Protein AF-A0A3A2Z4Q3-F1 (afdb_monomer)

pLDDT: mean 74.18, std 23.44, range [25.53, 97.94]

Organism: NCBI:txid2070753

Solvent-accessible surface area (backbone atoms only — not comparable to full-atom values): 10324 Å² total; per-residue (Å²): 138,89,88,84,88,87,82,84,70,89,57,60,67,60,52,50,50,50,50,50,51,52,52,51,52,49,55,58,72,44,50,88,74,51,60,70,68,60,56,50,48,53,49,53,50,53,52,48,52,50,50,53,52,49,52,53,50,51,51,56,50,50,33,48,54,48,25,58,53,26,40,74,77,50,72,72,16,49,35,54,26,72,30,60,84,46,104,54,56,78,76,52,11,57,47,56,64,61,44,70,53,80,73,89,71,87,85,80,92,81,88,85,84,90,86,90,87,83,91,86,83,89,89,86,82,89,80,87,83,81,86,85,90,78,88,78,90,82,81,84,84,80,78,83,88,71,90,83,82,87,83,78,86,133

Sequence (154 aa):
MHYVWLYEGPQWKAKAMAAAVVAGIFAVVLFPLWPMVMRQGVWYLSVGLMILLGLFFAMAIFRLILFCVTVFVVPPGLWLFPNLFEDVGVIDSFKPLWGWQETKKKKSKKASGPVPGGKEATPATATTTATPASNPSGGPVKRNLTPQVEEVPE

Secondary structure (DSSP, 8-state):
-----------HHHHHHHHHHHHHHHHHHTGGGS-HHHHHHHHHHHHHHHHHHHHHHHHHHHHHHHHHHHHHHSTT-EEESGGGGSSS-TTGGG-SSEEE----------------------------------------------PPP-PPP-

Radius of gyration: 30.34 Å; Cα contacts (8 Å, |Δi|>4): 64; chains: 1; bounding box: 82×56×66 Å

Structure (mmCIF, N/CA/C/O backbone):
data_AF-A0A3A2Z4Q3-F1
#
_entry.id   AF-A0A3A2Z4Q3-F1
#
loop_
_atom_site.group_PDB
_atom_site.id
_atom_site.type_symbol
_atom_site.label_atom_id
_atom_site.label_alt_id
_atom_site.label_comp_id
_atom_site.label_asym_id
_atom_site.label_entity_id
_atom_site.label_seq_id
_atom_site.pdbx_PDB_ins_code
_atom_site.Cartn_x
_atom_site.Cartn_y
_atom_site.Cartn_z
_atom_site.occupancy
_atom_site.B_iso_or_equiv
_atom_site.auth_seq_id
_atom_site.auth_comp_id
_atom_site.auth_asym_id
_atom_site.auth_atom_id
_atom_site.pdbx_PDB_model_num
ATOM 1 N N . MET A 1 1 ? 48.961 27.325 -14.045 1.00 62.19 1 MET A N 1
ATOM 2 C CA . MET A 1 1 ? 47.709 26.815 -14.652 1.00 62.19 1 MET A CA 1
ATOM 3 C C . MET A 1 1 ? 47.488 25.407 -14.124 1.00 62.19 1 MET A C 1
ATOM 5 O O . MET A 1 1 ? 48.243 24.523 -14.506 1.00 62.19 1 MET A O 1
ATOM 9 N N . HIS A 1 2 ? 46.545 25.208 -13.201 1.00 70.69 2 HIS A N 1
ATOM 10 C CA . HIS A 1 2 ? 46.278 23.892 -12.609 1.00 70.69 2 HIS A CA 1
ATOM 11 C C . HIS A 1 2 ? 45.027 23.284 -13.236 1.00 70.69 2 HIS A C 1
ATOM 13 O O . HIS A 1 2 ? 44.002 23.954 -13.346 1.00 70.69 2 HIS A O 1
ATOM 19 N N . TYR A 1 3 ? 45.121 22.018 -13.630 1.00 82.81 3 TYR A N 1
ATOM 20 C CA . TYR A 1 3 ? 43.994 21.225 -14.104 1.00 82.81 3 TYR A CA 1
ATOM 21 C C . TYR A 1 3 ? 43.704 20.136 -13.075 1.00 82.81 3 TYR A C 1
ATOM 23 O O . TYR A 1 3 ? 44.624 19.481 -12.589 1.00 82.81 3 TYR A O 1
ATOM 31 N N . VAL A 1 4 ? 42.427 19.942 -12.755 1.00 82.88 4 VAL A N 1
ATOM 32 C CA . VAL A 1 4 ? 41.941 18.847 -11.908 1.00 82.88 4 VAL A CA 1
ATOM 33 C C . VAL A 1 4 ? 40.977 18.007 -12.733 1.00 82.88 4 VAL A C 1
ATOM 35 O O . VAL A 1 4 ? 40.085 18.541 -13.391 1.00 82.88 4 VAL A O 1
ATOM 38 N N . TRP A 1 5 ? 41.161 16.689 -12.690 1.00 85.00 5 TRP A N 1
ATOM 39 C CA . TRP A 1 5 ? 40.273 15.725 -13.328 1.00 85.00 5 TRP A CA 1
ATOM 40 C C . TRP A 1 5 ? 39.337 15.118 -12.280 1.00 85.00 5 TRP A C 1
ATOM 42 O O . TRP A 1 5 ? 39.796 14.461 -11.347 1.00 85.00 5 TRP A O 1
ATOM 52 N N . LEU A 1 6 ? 38.026 15.306 -12.446 1.00 82.81 6 LEU A N 1
ATOM 53 C CA . LEU A 1 6 ? 36.999 14.691 -11.600 1.00 82.81 6 LEU A CA 1
ATOM 54 C C . LEU A 1 6 ? 36.429 13.460 -12.309 1.00 82.81 6 LEU A C 1
ATOM 56 O O . LEU A 1 6 ? 35.814 13.569 -13.370 1.00 82.81 6 LEU A O 1
ATOM 60 N N . TYR A 1 7 ? 36.664 12.278 -11.741 1.00 86.94 7 TYR A N 1
ATOM 61 C CA . TYR A 1 7 ? 36.140 11.016 -12.257 1.00 86.94 7 TYR A CA 1
ATOM 62 C C . TYR A 1 7 ? 34.971 10.531 -11.392 1.00 86.94 7 TYR A C 1
ATOM 64 O O . TYR A 1 7 ? 35.156 10.140 -10.245 1.00 86.94 7 TYR A O 1
ATOM 72 N N . GLU A 1 8 ? 33.772 10.521 -11.969 1.00 79.50 8 GLU A N 1
ATOM 73 C CA . GLU A 1 8 ? 32.502 10.225 -11.280 1.00 79.50 8 GLU A CA 1
ATOM 74 C C . GLU A 1 8 ? 32.145 8.724 -11.216 1.00 79.50 8 GLU A C 1
ATOM 76 O O . GLU A 1 8 ? 31.062 8.336 -10.773 1.00 79.50 8 GLU A O 1
ATOM 81 N N . GLY A 1 9 ? 33.052 7.845 -11.650 1.00 88.62 9 GLY A N 1
ATOM 82 C CA . GLY A 1 9 ? 32.847 6.399 -11.622 1.00 88.62 9 GLY A CA 1
ATOM 83 C C . GLY A 1 9 ? 31.666 5.891 -12.475 1.00 88.62 9 GLY A C 1
ATOM 84 O O . GLY A 1 9 ? 31.054 6.621 -13.259 1.00 88.62 9 GLY A O 1
ATOM 85 N N . PRO A 1 10 ? 31.338 4.590 -12.380 1.00 82.19 10 PRO A N 1
ATOM 86 C CA . PRO A 1 10 ? 30.306 3.983 -13.220 1.00 82.19 10 PRO A CA 1
ATOM 87 C C . PRO A 1 10 ? 28.873 4.306 -12.742 1.00 82.19 10 PRO A C 1
ATOM 89 O O . PRO A 1 10 ? 28.312 3.614 -11.895 1.00 82.19 10 PRO A O 1
ATOM 92 N N . GLN A 1 11 ? 28.210 5.298 -13.347 1.00 87.81 11 GLN A N 1
ATOM 93 C CA . GLN A 1 11 ? 26.818 5.703 -13.028 1.00 87.81 11 GLN A CA 1
ATOM 94 C C . GLN A 1 11 ? 25.719 4.873 -13.726 1.00 87.81 11 GLN A C 1
ATOM 96 O O . GLN A 1 11 ? 24.576 5.314 -13.877 1.00 87.81 11 GLN A O 1
ATOM 101 N N . TRP A 1 12 ? 26.028 3.658 -14.174 1.00 94.31 12 TRP A N 1
ATOM 102 C CA . TRP A 1 12 ? 25.097 2.827 -14.948 1.00 94.31 12 TRP A CA 1
ATOM 103 C C . TRP A 1 12 ? 23.806 2.494 -14.184 1.00 94.31 12 TRP A C 1
ATOM 105 O O . TRP A 1 12 ? 22.726 2.556 -14.764 1.00 94.31 12 TRP A O 1
ATOM 115 N N . LYS A 1 13 ? 23.896 2.234 -12.869 1.00 91.94 13 LYS A N 1
ATOM 116 C CA . LYS A 1 13 ? 22.727 1.996 -12.004 1.00 91.94 13 LYS A CA 1
ATOM 117 C C . LYS A 1 13 ? 21.788 3.199 -11.966 1.00 91.94 13 LYS A C 1
ATOM 119 O O . LYS A 1 13 ? 20.581 3.034 -12.089 1.00 91.94 13 LYS A O 1
ATOM 124 N N . ALA A 1 14 ? 22.341 4.405 -11.835 1.00 92.88 14 ALA A N 1
ATOM 125 C CA . ALA A 1 14 ? 21.554 5.634 -11.807 1.00 92.88 14 ALA A CA 1
ATOM 126 C C . ALA A 1 14 ? 20.838 5.861 -13.147 1.00 92.88 14 ALA A C 1
ATOM 128 O O . ALA A 1 14 ? 19.644 6.151 -13.169 1.00 92.88 14 ALA A O 1
ATOM 129 N N . LYS A 1 15 ? 21.537 5.635 -14.267 1.00 94.94 15 LYS A N 1
ATOM 130 C CA . LYS A 1 15 ? 20.948 5.709 -15.613 1.00 94.94 15 LYS A CA 1
ATOM 131 C C . LYS A 1 15 ? 19.860 4.651 -15.829 1.00 94.94 15 LYS A C 1
AT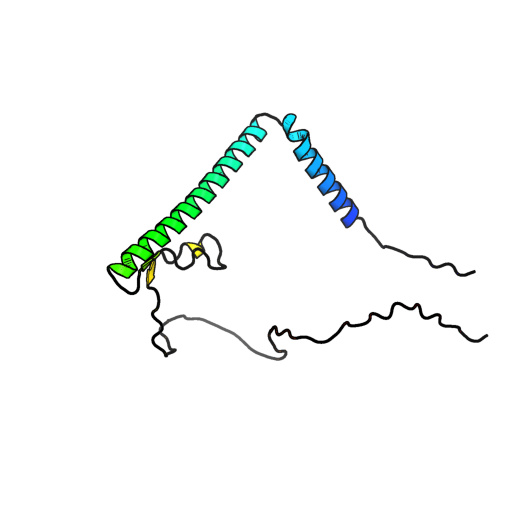OM 133 O O . LYS A 1 15 ? 18.816 4.970 -16.389 1.00 94.94 15 LYS A O 1
ATOM 138 N N . ALA A 1 16 ? 20.067 3.426 -15.346 1.00 97.25 16 ALA A N 1
ATOM 139 C CA . ALA A 1 16 ? 19.079 2.352 -15.429 1.00 97.25 16 ALA A CA 1
ATOM 140 C C . ALA A 1 16 ? 17.817 2.666 -14.611 1.00 97.25 16 ALA A C 1
ATOM 142 O O . ALA A 1 16 ? 16.709 2.509 -15.116 1.00 97.25 16 ALA A O 1
ATOM 143 N N . MET A 1 17 ? 17.970 3.175 -13.384 1.00 96.75 17 MET A N 1
ATOM 144 C CA . MET A 1 17 ? 16.839 3.612 -12.560 1.00 96.75 17 MET A CA 1
ATOM 145 C C . MET A 1 17 ? 16.090 4.780 -13.206 1.00 96.75 17 MET A C 1
ATOM 147 O O . MET A 1 17 ? 14.864 4.756 -13.259 1.00 96.75 17 MET A O 1
ATOM 151 N N . ALA A 1 18 ? 16.805 5.768 -13.756 1.00 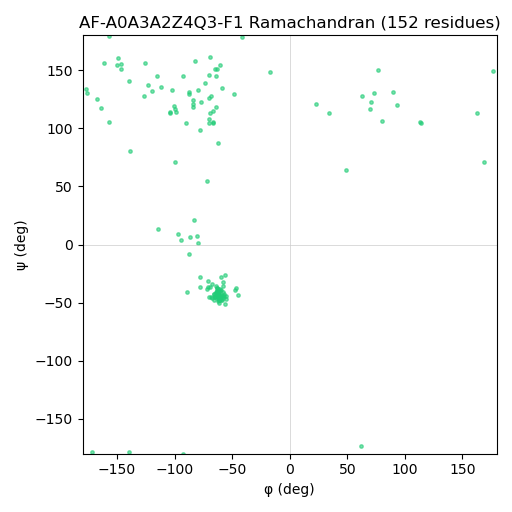96.81 18 ALA A N 1
ATOM 152 C CA . ALA A 1 18 ? 16.186 6.876 -14.479 1.00 96.81 18 ALA A CA 1
ATOM 153 C C . ALA A 1 18 ? 15.377 6.379 -15.689 1.00 96.81 18 ALA A C 1
ATOM 155 O O . ALA A 1 18 ? 14.223 6.767 -15.858 1.00 96.81 18 ALA A O 1
ATOM 156 N N . ALA A 1 19 ? 15.936 5.461 -16.483 1.00 97.81 19 ALA A N 1
ATOM 157 C CA . ALA A 1 19 ? 15.232 4.853 -17.608 1.00 97.81 19 ALA A CA 1
ATOM 158 C C . ALA A 1 19 ? 13.995 4.053 -17.162 1.00 97.81 19 ALA A C 1
ATOM 160 O O . ALA A 1 19 ? 12.940 4.169 -17.781 1.00 97.81 19 ALA A O 1
ATOM 161 N N . ALA A 1 20 ? 14.093 3.291 -16.068 1.00 97.94 20 ALA A N 1
ATOM 162 C CA . ALA A 1 20 ? 12.971 2.536 -15.513 1.00 97.94 20 ALA A CA 1
ATOM 163 C C . ALA A 1 20 ? 11.837 3.453 -15.027 1.00 97.94 20 ALA A C 1
ATOM 165 O O . ALA A 1 20 ? 10.670 3.181 -15.302 1.00 97.94 20 ALA A O 1
ATOM 166 N N . VAL A 1 21 ? 12.167 4.564 -14.359 1.00 97.81 21 VAL A N 1
ATOM 167 C CA . VAL A 1 21 ? 11.181 5.571 -13.933 1.00 97.81 21 VAL A CA 1
ATOM 168 C C . VAL A 1 21 ? 10.491 6.192 -15.145 1.00 97.81 21 VAL A C 1
ATOM 170 O O . VAL A 1 21 ? 9.265 6.263 -15.174 1.00 97.81 21 VAL A O 1
ATOM 173 N N . VAL A 1 22 ? 11.255 6.583 -16.169 1.00 97.94 22 VAL A N 1
ATOM 174 C CA . VAL A 1 22 ? 10.700 7.128 -17.417 1.00 97.94 22 VAL A CA 1
ATOM 175 C C . VAL A 1 22 ? 9.758 6.114 -18.071 1.00 97.94 22 VAL A C 1
ATOM 177 O O . VAL A 1 22 ? 8.623 6.462 -18.389 1.00 97.94 22 VAL A O 1
ATOM 180 N N . ALA A 1 23 ? 10.171 4.851 -18.198 1.00 97.75 23 ALA A N 1
ATOM 181 C CA . ALA A 1 23 ? 9.328 3.786 -18.739 1.00 97.75 23 ALA A CA 1
ATOM 182 C C . ALA A 1 23 ? 8.048 3.566 -17.911 1.00 97.75 23 ALA A C 1
ATOM 184 O O . ALA A 1 23 ? 6.974 3.394 -18.485 1.00 97.75 23 ALA A O 1
ATOM 185 N N . GLY A 1 24 ? 8.135 3.629 -16.579 1.00 97.06 24 GLY A N 1
ATOM 186 C CA . GLY A 1 24 ? 6.980 3.543 -15.683 1.00 97.06 24 GLY A CA 1
ATOM 187 C C . GLY A 1 24 ? 5.987 4.689 -15.887 1.00 97.06 24 GLY A C 1
ATOM 188 O O . GLY A 1 24 ? 4.787 4.447 -16.009 1.00 97.06 24 GLY A O 1
ATOM 189 N N . ILE A 1 25 ? 6.476 5.927 -16.007 1.00 97.44 25 ILE A N 1
ATOM 190 C CA . ILE A 1 25 ? 5.632 7.093 -16.310 1.00 97.44 25 ILE A CA 1
ATOM 191 C C . ILE A 1 25 ? 4.962 6.922 -17.676 1.00 97.44 25 ILE A C 1
ATOM 193 O O . ILE A 1 25 ? 3.751 7.108 -17.782 1.00 97.44 25 ILE A O 1
ATOM 197 N N . PHE A 1 26 ? 5.709 6.513 -18.708 1.00 97.00 26 PHE A N 1
ATOM 198 C CA . PHE A 1 26 ? 5.138 6.224 -20.025 1.00 97.00 26 PHE A CA 1
ATOM 199 C C . PHE A 1 26 ? 4.053 5.149 -19.951 1.00 97.00 26 PHE A C 1
ATOM 201 O O . PHE A 1 26 ? 2.984 5.339 -20.521 1.00 97.00 26 PHE A O 1
ATOM 208 N N . ALA A 1 27 ? 4.272 4.059 -19.213 1.00 94.75 27 ALA A N 1
ATOM 209 C CA . ALA A 1 27 ? 3.270 3.010 -19.048 1.00 94.75 27 ALA A CA 1
ATOM 210 C C . ALA A 1 27 ? 1.959 3.555 -18.451 1.00 94.75 27 ALA A C 1
ATOM 212 O O . ALA A 1 27 ? 0.885 3.205 -18.938 1.00 94.75 27 ALA A O 1
ATOM 213 N N . VAL A 1 28 ? 2.041 4.452 -17.458 1.00 94.50 28 VAL A N 1
ATOM 214 C CA . VAL A 1 28 ? 0.872 5.106 -16.842 1.00 94.50 28 VAL A CA 1
ATOM 215 C C . VAL A 1 28 ? 0.203 6.100 -17.794 1.00 94.50 28 VAL A C 1
ATOM 217 O O . VAL A 1 28 ? -1.016 6.085 -17.932 1.00 94.50 28 VAL A O 1
ATOM 220 N N . VAL A 1 29 ? 0.966 6.947 -18.489 1.00 96.38 29 VAL A N 1
ATOM 221 C CA . VAL A 1 29 ? 0.413 7.921 -19.451 1.00 96.38 29 VAL A CA 1
ATOM 222 C C . VAL A 1 29 ? -0.264 7.215 -20.629 1.00 96.38 29 VAL A C 1
ATOM 224 O O . VAL A 1 29 ? -1.300 7.671 -21.107 1.00 96.38 29 VAL A O 1
ATOM 227 N N . LEU A 1 30 ? 0.276 6.073 -21.066 1.00 94.88 30 LEU A N 1
ATOM 228 C CA . LEU A 1 30 ? -0.308 5.230 -22.110 1.00 94.88 30 LEU A CA 1
ATOM 229 C C . LEU A 1 30 ? -1.445 4.328 -21.601 1.00 94.88 30 LEU A C 1
ATOM 231 O O . LEU A 1 30 ? -1.952 3.528 -22.384 1.00 94.88 30 LEU A O 1
ATOM 235 N N . PHE A 1 31 ? -1.911 4.470 -20.356 1.00 91.56 31 PHE A N 1
ATOM 236 C CA . PHE A 1 31 ? -3.093 3.761 -19.845 1.00 91.56 31 PHE A CA 1
ATOM 237 C C . PHE A 1 31 ? -4.315 3.783 -20.796 1.00 91.56 31 PHE A C 1
ATOM 239 O O . PHE A 1 31 ? -4.970 2.744 -20.942 1.00 91.56 31 PHE A O 1
ATOM 246 N N . PRO A 1 32 ? -4.617 4.881 -21.529 1.00 91.81 32 PRO A N 1
ATOM 247 C CA . PRO A 1 32 ? -5.683 4.886 -22.536 1.00 91.81 32 PRO A CA 1
ATOM 248 C C . PRO A 1 32 ? -5.489 3.864 -23.667 1.00 91.81 32 PRO A C 1
ATOM 250 O O . PRO A 1 32 ? -6.470 3.377 -24.225 1.00 91.81 32 PRO A O 1
ATOM 253 N N . LEU A 1 33 ? -4.245 3.506 -23.990 1.00 93.38 33 LEU A N 1
ATOM 254 C CA . LEU A 1 33 ? -3.893 2.571 -25.060 1.00 93.38 33 LEU A CA 1
ATOM 255 C C . LEU A 1 33 ? -3.879 1.102 -24.603 1.00 93.38 33 LEU A C 1
ATOM 257 O O . LEU A 1 33 ? -3.749 0.203 -25.430 1.00 93.38 33 LEU A O 1
ATOM 261 N N . TRP A 1 34 ? -4.006 0.837 -23.299 1.00 94.75 34 TRP A N 1
ATOM 262 C CA . TRP A 1 34 ? -3.943 -0.523 -22.763 1.00 94.75 34 TRP A CA 1
ATOM 263 C C . TRP A 1 34 ? -5.109 -1.386 -23.269 1.00 94.75 34 TRP A C 1
ATOM 265 O O . TRP A 1 34 ? -6.196 -0.875 -23.530 1.00 94.75 34 TRP A O 1
ATOM 275 N N . PRO A 1 35 ? -4.945 -2.711 -23.390 1.00 93.69 35 PRO A N 1
ATOM 276 C CA . PRO A 1 35 ? -6.052 -3.591 -23.745 1.00 93.69 35 PRO A CA 1
ATOM 277 C C . PRO A 1 35 ? -7.146 -3.558 -22.665 1.00 93.69 35 PRO A C 1
ATOM 279 O O . PRO A 1 35 ? -6.875 -3.362 -21.476 1.00 93.69 35 PRO A O 1
ATOM 282 N N . MET A 1 36 ? -8.403 -3.782 -23.065 1.00 93.12 36 MET A N 1
ATOM 283 C CA . MET A 1 36 ? -9.554 -3.635 -22.161 1.00 93.12 36 MET A CA 1
ATOM 284 C C . MET A 1 36 ? -9.463 -4.527 -20.914 1.00 93.12 36 MET A C 1
ATOM 286 O O . MET A 1 36 ? -9.803 -4.083 -19.820 1.00 93.12 36 MET A O 1
ATOM 290 N N . VAL A 1 37 ? -8.907 -5.732 -21.061 1.00 94.56 37 VAL A N 1
ATOM 291 C CA . VAL A 1 37 ? -8.710 -6.691 -19.963 1.00 94.56 37 VAL A CA 1
ATOM 292 C C . VAL A 1 37 ? -7.817 -6.146 -18.842 1.00 94.56 37 VAL A C 1
ATOM 294 O O . VAL A 1 37 ? -8.128 -6.331 -17.668 1.00 94.56 37 VAL A O 1
ATOM 297 N N . MET A 1 38 ? -6.747 -5.409 -19.171 1.00 93.81 38 MET A N 1
ATOM 298 C CA . MET A 1 38 ? -5.858 -4.822 -18.158 1.00 93.81 38 MET A CA 1
ATOM 299 C C . MET A 1 38 ? -6.540 -3.666 -17.429 1.00 93.81 38 MET A C 1
ATOM 301 O O . MET A 1 38 ? -6.408 -3.544 -16.214 1.00 93.81 38 MET A O 1
ATOM 305 N N . ARG A 1 39 ? -7.318 -2.849 -18.149 1.00 94.00 39 ARG A N 1
ATOM 306 C CA . ARG A 1 39 ? -8.106 -1.765 -17.543 1.00 94.00 39 ARG A CA 1
ATOM 307 C C . ARG A 1 39 ? -9.136 -2.303 -16.554 1.00 94.00 39 ARG A C 1
ATOM 309 O O . ARG A 1 39 ? -9.265 -1.768 -15.457 1.00 94.00 39 ARG A O 1
ATOM 316 N N . GLN A 1 40 ? -9.819 -3.390 -16.910 1.00 94.94 40 GLN A N 1
ATOM 317 C CA . GLN A 1 40 ? -10.723 -4.086 -15.994 1.00 94.94 40 GLN A CA 1
ATOM 318 C C . GLN A 1 40 ? -9.972 -4.631 -14.775 1.00 94.94 40 GLN A C 1
ATOM 320 O O . GLN A 1 40 ? -10.437 -4.450 -13.655 1.00 94.94 40 GLN A O 1
ATOM 325 N N . GLY A 1 41 ? -8.789 -5.222 -14.963 1.00 95.25 41 GLY A N 1
ATOM 326 C CA . GLY A 1 41 ? -7.938 -5.673 -13.858 1.00 95.25 41 GLY A CA 1
ATOM 327 C C . GLY A 1 41 ? -7.621 -4.559 -12.853 1.00 95.25 41 GLY A C 1
ATOM 328 O O . GLY A 1 41 ? -7.807 -4.753 -11.654 1.00 95.25 41 GLY A O 1
ATOM 329 N N . VAL A 1 42 ? -7.225 -3.372 -13.328 1.00 95.00 42 VAL A N 1
ATOM 330 C CA . VAL A 1 42 ? -6.981 -2.202 -12.460 1.00 95.00 42 VAL A CA 1
ATOM 331 C C . VAL A 1 42 ? -8.257 -1.768 -11.736 1.00 95.00 42 VAL A C 1
ATOM 333 O O . VAL A 1 42 ? -8.203 -1.447 -10.550 1.00 95.00 42 VAL A O 1
ATOM 336 N N . TRP A 1 43 ? -9.409 -1.800 -12.411 1.00 94.69 43 TRP A N 1
ATOM 337 C CA . TRP A 1 43 ? -10.697 -1.485 -11.790 1.00 94.69 43 TRP A CA 1
ATOM 338 C C . TRP A 1 43 ? -11.034 -2.450 -10.646 1.00 94.69 43 TRP A C 1
ATOM 340 O O . TRP A 1 43 ? -11.293 -2.006 -9.528 1.00 94.69 43 TRP A O 1
ATOM 350 N N . TYR A 1 44 ? -10.947 -3.762 -10.882 1.00 96.44 44 TYR A N 1
ATOM 351 C CA . TYR A 1 44 ? -11.186 -4.769 -9.845 1.00 96.44 44 TYR A CA 1
ATOM 352 C C . TYR A 1 44 ? -10.169 -4.684 -8.708 1.00 96.44 44 TYR A C 1
ATOM 354 O O . TYR A 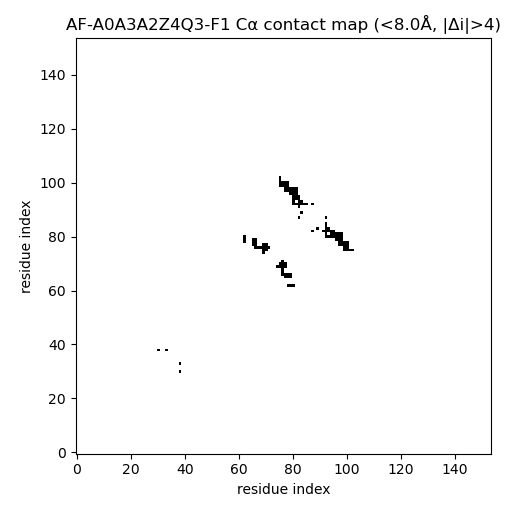1 44 ? -10.545 -4.846 -7.551 1.00 96.44 44 TYR A O 1
ATOM 362 N N . LEU A 1 45 ? -8.900 -4.393 -9.009 1.00 96.56 45 LEU A N 1
ATOM 363 C CA . LEU A 1 45 ? -7.871 -4.204 -7.992 1.00 96.56 45 LEU A CA 1
ATOM 364 C C . LEU A 1 45 ? -8.172 -2.981 -7.119 1.00 96.56 45 LEU A C 1
ATOM 366 O O . LEU A 1 45 ? -8.101 -3.072 -5.898 1.00 96.56 45 LEU A O 1
ATOM 370 N N . SER A 1 46 ? -8.552 -1.855 -7.728 1.00 95.94 46 SER A N 1
ATOM 371 C CA . SER A 1 46 ? -8.918 -0.632 -7.008 1.00 95.94 46 SER A CA 1
ATOM 372 C C . SER A 1 46 ? -10.135 -0.853 -6.109 1.00 95.94 46 SER A C 1
ATOM 374 O O . SER A 1 46 ? -10.079 -0.545 -4.919 1.00 95.94 46 SER A O 1
ATOM 376 N N . VAL A 1 47 ? -11.199 -1.463 -6.642 1.00 97.31 47 VAL A N 1
ATOM 377 C CA . VAL A 1 47 ? -12.397 -1.817 -5.866 1.00 97.31 47 VAL A CA 1
ATOM 378 C C . VAL A 1 47 ? -12.055 -2.820 -4.762 1.00 97.31 47 VAL A C 1
ATOM 380 O O . VAL A 1 47 ? -12.490 -2.647 -3.627 1.00 97.31 47 VAL A O 1
ATOM 383 N N . GLY A 1 48 ? -11.233 -3.829 -5.053 1.00 97.19 48 GLY A N 1
ATOM 384 C CA . GLY A 1 48 ? -10.790 -4.833 -4.087 1.00 97.19 48 GLY A CA 1
ATOM 385 C C . GLY A 1 48 ? -10.001 -4.230 -2.927 1.00 97.19 48 GLY A C 1
ATOM 386 O O . GLY A 1 48 ? -10.291 -4.534 -1.772 1.00 97.19 48 GLY A O 1
ATOM 387 N N . LEU A 1 49 ? -9.063 -3.320 -3.206 1.00 96.62 49 LEU A N 1
ATOM 388 C CA . LEU A 1 49 ? -8.343 -2.575 -2.170 1.00 96.62 49 LEU A CA 1
ATOM 389 C C . LEU A 1 49 ? -9.286 -1.683 -1.358 1.00 96.62 49 LEU A C 1
ATOM 391 O O . LEU A 1 49 ? -9.125 -1.581 -0.145 1.00 96.62 49 LEU A O 1
ATOM 395 N N . MET A 1 50 ? -10.293 -1.081 -1.994 1.00 97.12 50 MET A N 1
ATOM 396 C CA . MET A 1 50 ? -11.272 -0.247 -1.297 1.00 97.12 50 MET A CA 1
ATOM 397 C C . MET A 1 50 ? -12.187 -1.069 -0.378 1.00 97.12 50 MET A C 1
ATOM 399 O O . MET A 1 50 ? -12.493 -0.638 0.732 1.00 97.12 50 MET A O 1
ATOM 403 N N . ILE A 1 51 ? -12.559 -2.285 -0.789 1.00 96.44 51 ILE A N 1
ATOM 404 C CA . ILE A 1 51 ? -13.282 -3.249 0.053 1.00 96.44 51 ILE A CA 1
ATOM 405 C C . ILE A 1 51 ? -12.394 -3.733 1.202 1.00 96.44 51 ILE A C 1
ATOM 407 O O . ILE A 1 51 ? -12.847 -3.752 2.343 1.00 96.44 51 ILE A O 1
ATOM 411 N N . LEU A 1 52 ? -11.136 -4.093 0.928 1.00 94.19 52 LEU A N 1
ATOM 412 C CA . LEU A 1 52 ? -10.177 -4.514 1.952 1.00 94.19 52 LEU A CA 1
ATOM 413 C C . LEU A 1 52 ? -9.991 -3.420 3.014 1.00 94.19 52 LEU A C 1
ATOM 415 O O . LEU A 1 52 ? -10.049 -3.697 4.211 1.00 94.19 52 LEU A O 1
ATOM 419 N N . LEU A 1 53 ? -9.826 -2.171 2.573 1.00 95.06 53 LEU A N 1
ATOM 420 C CA . LEU A 1 53 ? -9.709 -1.007 3.444 1.00 95.06 53 LEU A CA 1
ATOM 421 C C . LEU A 1 53 ? -11.001 -0.760 4.237 1.00 95.06 53 LEU A C 1
ATOM 423 O O . LEU A 1 53 ? -10.953 -0.542 5.446 1.00 95.06 53 LEU A O 1
ATOM 427 N N . GLY A 1 54 ? -12.161 -0.837 3.581 1.00 95.88 54 GLY A N 1
ATOM 428 C CA . GLY A 1 54 ? -13.464 -0.707 4.231 1.00 95.88 54 GLY A CA 1
ATOM 429 C C . GLY A 1 54 ? -13.693 -1.773 5.304 1.00 95.88 54 GLY A C 1
ATOM 430 O O . GLY A 1 54 ? -14.128 -1.448 6.405 1.00 95.88 54 GLY A O 1
ATOM 431 N N . LEU A 1 55 ? -13.334 -3.029 5.027 1.00 94.19 55 LEU A N 1
ATOM 432 C CA . LEU A 1 55 ? -13.417 -4.132 5.985 1.00 94.19 55 LEU A CA 1
ATOM 433 C C . LEU A 1 55 ? -12.490 -3.908 7.188 1.00 94.19 55 LEU A C 1
ATOM 435 O O . LEU A 1 55 ? -12.886 -4.154 8.327 1.00 94.19 55 LEU A O 1
ATOM 439 N N . PHE A 1 56 ? -11.282 -3.392 6.950 1.00 92.12 56 PHE A N 1
ATOM 440 C CA . PHE A 1 56 ? -10.345 -3.032 8.011 1.00 92.12 56 PHE A CA 1
ATOM 441 C C . PHE A 1 56 ? -10.920 -1.954 8.943 1.00 92.12 56 PHE A C 1
ATOM 443 O O . PHE A 1 56 ? -10.916 -2.123 10.165 1.00 92.12 56 PHE A O 1
ATOM 450 N N . PHE A 1 57 ? -11.498 -0.884 8.384 1.00 93.62 57 PHE A N 1
ATOM 451 C CA . PHE A 1 57 ? -12.160 0.153 9.179 1.00 93.62 57 PHE A CA 1
ATOM 452 C C . PHE A 1 57 ? -13.411 -0.356 9.892 1.00 93.62 57 PHE A C 1
ATOM 454 O O . PHE A 1 57 ? -13.602 -0.050 11.067 1.00 93.62 57 PHE A O 1
ATOM 461 N N . ALA A 1 58 ? -14.245 -1.154 9.224 1.00 94.75 58 ALA A N 1
ATOM 462 C CA . ALA A 1 58 ? -15.433 -1.743 9.832 1.00 94.75 58 ALA A CA 1
ATOM 463 C C . ALA A 1 58 ? -15.068 -2.580 11.066 1.00 94.75 58 ALA A C 1
ATOM 465 O O . ALA A 1 58 ? -15.698 -2.450 12.114 1.00 94.75 58 ALA A O 1
ATOM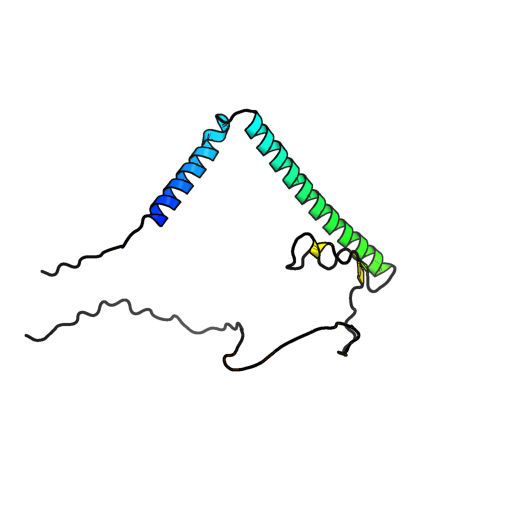 466 N N . MET A 1 59 ? -14.001 -3.376 10.982 1.00 91.44 59 MET A N 1
ATOM 467 C CA . MET A 1 59 ? -13.481 -4.141 12.113 1.00 91.44 59 MET A CA 1
ATOM 468 C C . MET A 1 59 ? -12.934 -3.237 13.231 1.00 91.44 59 MET A C 1
ATOM 470 O O . MET A 1 59 ? -13.199 -3.490 14.407 1.00 91.44 59 MET A O 1
ATOM 474 N N . ALA A 1 60 ? -12.199 -2.172 12.892 1.00 90.31 60 ALA A N 1
ATOM 475 C CA . ALA A 1 60 ? -11.687 -1.213 13.871 1.00 90.31 60 ALA A CA 1
ATOM 476 C C . ALA A 1 60 ? -12.822 -0.479 14.612 1.00 90.31 60 ALA A C 1
ATOM 478 O O . ALA A 1 60 ? -12.761 -0.299 15.829 1.00 90.31 60 ALA A O 1
ATOM 479 N N . ILE A 1 61 ? -13.889 -0.115 13.896 1.00 93.69 61 ILE A N 1
ATOM 480 C CA . ILE A 1 61 ? -15.097 0.492 14.469 1.00 93.69 61 ILE A CA 1
ATOM 481 C C . ILE A 1 61 ? -15.847 -0.524 15.334 1.00 93.69 61 ILE A C 1
ATOM 483 O O . ILE A 1 61 ? -16.228 -0.205 16.457 1.00 93.69 61 ILE A O 1
ATOM 487 N N . PHE A 1 62 ? -16.022 -1.760 14.862 1.00 93.94 62 PHE A N 1
ATOM 488 C CA . PHE A 1 62 ? -16.649 -2.829 15.640 1.00 93.94 62 PHE A CA 1
ATOM 489 C C . PHE A 1 62 ? -15.915 -3.070 16.967 1.00 93.94 62 PHE A C 1
ATOM 491 O O . PHE A 1 62 ? -16.546 -3.130 18.022 1.00 93.94 62 PHE A O 1
ATOM 498 N N . ARG A 1 63 ? -14.576 -3.111 16.932 1.00 91.00 63 ARG A N 1
ATOM 499 C CA . ARG A 1 63 ? -13.706 -3.159 18.119 1.00 91.00 63 ARG A CA 1
ATOM 500 C C . ARG A 1 63 ? -13.991 -2.002 19.080 1.00 91.00 63 ARG A C 1
ATOM 502 O O . ARG A 1 63 ? -14.084 -2.245 20.280 1.00 91.00 63 ARG A O 1
ATOM 509 N N . LEU A 1 64 ? -14.149 -0.773 18.579 1.00 90.25 64 LEU A N 1
ATOM 510 C CA . LEU A 1 64 ? -14.456 0.400 19.405 1.00 90.25 64 LEU A CA 1
ATOM 511 C C . LEU A 1 64 ? -15.838 0.297 20.059 1.00 90.25 64 LEU A C 1
ATOM 513 O O . LEU A 1 64 ? -15.954 0.506 21.263 1.00 90.25 64 LEU A O 1
ATOM 517 N N . ILE A 1 65 ? -16.871 -0.052 19.289 1.00 92.81 65 ILE A N 1
ATOM 518 C CA . ILE A 1 65 ? -18.241 -0.188 19.801 1.00 92.81 65 ILE A CA 1
ATOM 519 C C . ILE A 1 65 ? -18.284 -1.254 20.898 1.00 92.81 65 ILE A C 1
ATOM 521 O O . ILE A 1 65 ? -18.814 -1.005 21.981 1.00 92.81 65 ILE A O 1
ATOM 525 N N . LEU A 1 66 ? -17.683 -2.419 20.644 1.00 89.81 66 LEU A N 1
ATOM 526 C CA . LEU A 1 66 ? -17.625 -3.509 21.611 1.00 89.81 66 LEU A CA 1
ATOM 527 C C . LEU A 1 66 ? -16.888 -3.080 22.883 1.00 89.81 66 LEU A C 1
ATOM 529 O O . LEU A 1 66 ? -17.369 -3.337 23.988 1.00 89.81 66 LEU A O 1
ATOM 533 N N . PHE A 1 67 ? -15.755 -2.389 22.750 1.00 88.38 67 PHE A N 1
ATOM 534 C CA . PHE A 1 67 ? -15.016 -1.879 23.898 1.00 88.38 67 PHE A CA 1
ATOM 535 C C . PHE A 1 67 ? -15.848 -0.879 24.711 1.00 88.38 67 PHE A C 1
ATOM 537 O O . PHE A 1 67 ? -15.973 -1.037 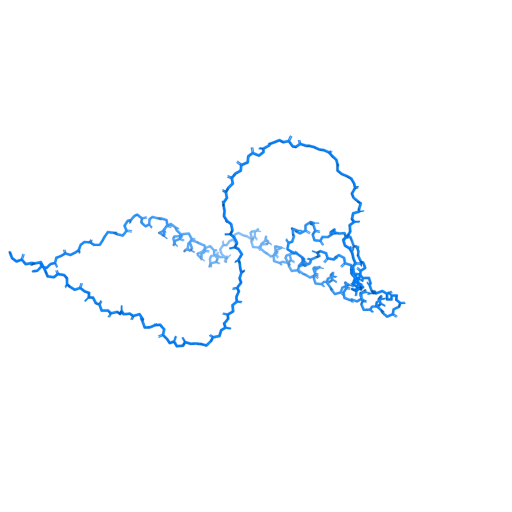25.922 1.00 88.38 67 PHE A O 1
ATOM 544 N N . CYS A 1 68 ? -16.490 0.097 24.059 1.00 89.50 68 CYS A N 1
ATOM 545 C CA . CYS A 1 68 ? -17.366 1.057 24.728 1.00 89.50 68 CYS A CA 1
ATOM 546 C C . CYS A 1 68 ? -18.478 0.351 25.512 1.00 89.50 68 CYS A C 1
ATOM 548 O O . CYS A 1 68 ? -18.632 0.606 26.701 1.00 89.50 68 CYS A O 1
ATOM 550 N N . VAL A 1 69 ? -19.210 -0.575 24.886 1.00 89.94 69 VAL A N 1
ATOM 551 C CA . VAL A 1 69 ? -20.298 -1.311 25.553 1.00 89.94 69 VAL A CA 1
ATOM 552 C C . VAL A 1 69 ? -19.771 -2.136 26.730 1.00 89.94 69 VAL A C 1
ATOM 554 O O . VAL A 1 69 ? -20.325 -2.083 27.827 1.00 89.94 69 VAL A O 1
ATOM 557 N N . THR A 1 70 ? -18.687 -2.885 26.532 1.00 88.19 70 THR A N 1
ATOM 558 C CA . THR A 1 70 ? -18.167 -3.790 27.565 1.00 88.19 70 THR A CA 1
ATOM 559 C C . THR A 1 70 ? -17.533 -3.055 28.736 1.00 88.19 70 THR A C 1
ATOM 561 O O . THR A 1 70 ? -17.674 -3.527 29.853 1.00 88.19 70 THR A O 1
ATOM 564 N N . VAL A 1 71 ? -16.923 -1.883 28.545 1.00 87.44 71 VAL A N 1
ATOM 565 C CA . VAL A 1 71 ? -16.420 -1.068 29.666 1.00 87.44 71 VAL A CA 1
ATOM 566 C C . VAL A 1 71 ? -17.552 -0.619 30.596 1.00 87.44 71 VAL A C 1
ATOM 568 O O . VAL A 1 71 ? -17.359 -0.610 31.811 1.00 87.44 71 VAL A O 1
ATOM 571 N N . PHE A 1 72 ? -18.727 -0.274 30.056 1.00 86.81 72 PHE A N 1
ATOM 572 C CA . PHE A 1 72 ? -19.867 0.165 30.871 1.00 86.81 72 PHE A CA 1
ATOM 573 C C . PHE A 1 72 ? -20.608 -0.991 31.551 1.00 86.81 72 PHE A C 1
ATOM 575 O O . PHE A 1 72 ? -21.064 -0.833 32.680 1.00 86.81 72 PHE A O 1
ATOM 582 N N . VAL A 1 73 ? -20.738 -2.142 30.882 1.00 87.19 73 VAL A N 1
ATOM 583 C CA . VAL A 1 73 ? -21.496 -3.291 31.411 1.00 87.19 73 VAL A CA 1
ATOM 584 C C . VAL A 1 73 ? -20.619 -4.221 32.262 1.00 87.19 73 VAL A C 1
ATOM 586 O O . VAL A 1 73 ? -21.064 -4.697 33.303 1.00 87.19 73 VAL A O 1
ATOM 589 N N . VAL A 1 74 ? -19.376 -4.487 31.839 1.00 80.06 74 VAL A N 1
ATOM 590 C CA . VAL A 1 74 ? -18.436 -5.437 32.466 1.00 80.06 74 VAL A CA 1
ATOM 591 C C . VAL A 1 74 ? -17.006 -4.849 32.489 1.00 80.06 74 VAL A C 1
ATOM 593 O O . VAL A 1 74 ? -16.172 -5.187 31.637 1.00 80.06 74 VAL A O 1
ATOM 596 N N . PRO A 1 75 ? -16.668 -3.967 33.453 1.00 77.50 75 PRO A N 1
ATOM 597 C CA . PRO A 1 75 ? -15.293 -3.484 33.612 1.00 77.50 75 PRO A CA 1
ATOM 598 C C . PRO A 1 75 ? -14.353 -4.680 33.863 1.00 77.50 75 PRO A C 1
ATOM 600 O O . PRO A 1 75 ? -14.705 -5.553 34.660 1.00 77.50 75 PRO A O 1
ATOM 603 N N . PRO A 1 76 ? -13.175 -4.780 33.205 1.00 73.25 76 PRO A N 1
ATOM 604 C CA . PRO A 1 76 ? -12.325 -3.708 32.659 1.00 73.25 76 PRO A CA 1
ATOM 605 C C . PRO A 1 76 ? -12.476 -3.387 31.155 1.00 73.25 76 PRO A C 1
ATOM 607 O O . PRO A 1 76 ? -11.683 -2.607 30.628 1.00 73.25 76 PRO A O 1
ATOM 610 N N . GLY A 1 77 ? -13.478 -3.942 30.467 1.00 82.12 77 GLY A N 1
ATOM 611 C CA . GLY A 1 77 ? -13.670 -3.769 29.023 1.00 82.12 77 GLY A CA 1
ATOM 612 C C . GLY A 1 77 ? -12.957 -4.832 28.188 1.00 82.12 77 GLY A C 1
ATOM 613 O O . GLY A 1 77 ? -11.773 -5.124 28.385 1.00 82.12 77 GLY A O 1
ATOM 614 N N . LEU A 1 78 ? -13.695 -5.425 27.250 1.00 86.38 78 LEU A N 1
ATOM 615 C CA . LEU A 1 78 ? -13.201 -6.460 26.349 1.00 86.38 78 LEU A CA 1
ATOM 616 C C . LEU A 1 78 ? -12.582 -5.814 25.115 1.00 86.38 78 LEU A C 1
ATOM 618 O O . LEU A 1 78 ? -13.204 -4.995 24.438 1.00 86.38 78 LEU A O 1
ATOM 622 N N . TRP A 1 79 ? -11.364 -6.232 24.800 1.00 86.00 79 TRP A N 1
ATOM 623 C CA . TRP A 1 79 ? -10.639 -5.806 23.622 1.00 86.00 79 TRP A CA 1
ATOM 624 C C . TRP A 1 79 ? -10.652 -6.898 22.548 1.00 86.00 79 TRP A C 1
ATOM 626 O O . TRP A 1 79 ? -10.048 -7.953 22.714 1.00 86.00 79 TRP A O 1
ATOM 636 N N . LEU A 1 80 ? -11.313 -6.647 21.417 1.00 85.44 80 LEU A N 1
ATOM 637 C CA . LEU A 1 80 ? -11.252 -7.527 20.249 1.00 85.44 80 LEU A CA 1
ATOM 638 C C . LEU A 1 80 ? -9.968 -7.301 19.425 1.00 85.44 80 LEU A C 1
ATOM 640 O O . LEU A 1 80 ? -9.634 -6.155 19.109 1.00 85.44 80 LEU A O 1
ATOM 644 N N . PHE A 1 81 ? -9.292 -8.393 19.058 1.00 84.62 81 PHE A N 1
ATOM 645 C CA . PHE A 1 81 ? -8.031 -8.434 18.304 1.00 84.62 81 PHE A CA 1
ATOM 646 C C . PHE A 1 81 ? -6.941 -7.503 18.856 1.00 84.62 81 PHE A C 1
ATOM 648 O O . PHE A 1 81 ? -6.553 -6.566 18.161 1.00 84.62 81 PHE A O 1
ATOM 655 N N . PRO A 1 82 ? -6.429 -7.702 20.085 1.00 82.06 82 PRO A N 1
ATOM 656 C CA . PRO A 1 82 ? -5.434 -6.811 20.696 1.00 82.06 82 PRO A CA 1
ATOM 657 C C . PRO A 1 82 ? -4.292 -6.419 19.740 1.00 82.06 82 PRO A C 1
ATOM 659 O O . PRO A 1 82 ? -4.030 -5.226 19.591 1.00 82.06 82 PRO A O 1
ATOM 662 N N . ASN A 1 83 ? -3.768 -7.384 18.981 1.00 85.62 83 ASN A N 1
ATOM 663 C CA . ASN A 1 83 ? -2.620 -7.254 18.081 1.00 85.62 83 ASN A CA 1
ATOM 664 C C . ASN A 1 83 ? -2.918 -6.599 16.715 1.00 85.62 83 ASN A C 1
ATOM 666 O O . ASN A 1 83 ? -2.008 -6.458 15.901 1.00 85.62 83 ASN A O 1
ATOM 670 N N . LEU A 1 84 ? -4.159 -6.169 16.434 1.00 85.12 84 LEU A N 1
ATOM 671 C CA . LEU A 1 84 ? -4.552 -5.696 15.093 1.00 85.12 84 LEU A CA 1
ATOM 672 C C . LEU A 1 84 ? -3.714 -4.515 14.565 1.00 85.12 84 LEU A C 1
ATOM 674 O O . LEU A 1 84 ? -3.525 -4.381 13.360 1.00 85.12 84 LEU A O 1
ATOM 678 N N . PHE A 1 85 ? -3.250 -3.655 15.472 1.00 80.06 85 PHE A N 1
ATOM 679 C CA . PHE A 1 85 ? -2.435 -2.470 15.181 1.00 80.06 85 PHE A CA 1
ATOM 680 C C . PHE A 1 85 ? -1.019 -2.574 15.761 1.00 80.06 85 PHE A C 1
ATOM 682 O O . PHE A 1 85 ? -0.331 -1.563 15.872 1.00 80.06 85 PHE A O 1
ATOM 689 N N . GLU A 1 86 ? -0.603 -3.764 16.193 1.00 85.12 86 GLU A N 1
ATOM 690 C CA . GLU A 1 86 ? 0.780 -3.984 16.609 1.00 85.12 86 GLU A CA 1
ATOM 691 C C . GLU A 1 86 ? 1.668 -4.235 15.384 1.00 85.12 86 GLU A C 1
ATOM 693 O O . GLU A 1 86 ? 1.173 -4.625 14.325 1.00 85.12 86 GLU A O 1
ATOM 698 N N . ASP A 1 87 ? 2.978 -4.011 15.533 1.00 84.19 87 ASP A N 1
ATOM 699 C CA . ASP A 1 87 ? 4.002 -4.170 14.487 1.00 84.19 87 ASP A CA 1
ATOM 700 C C . ASP A 1 87 ? 4.265 -5.653 14.157 1.00 84.19 87 ASP A C 1
ATOM 702 O O . ASP A 1 87 ? 5.385 -6.161 14.236 1.00 84.19 87 ASP A O 1
ATOM 706 N N . VAL A 1 88 ? 3.208 -6.381 13.820 1.00 85.12 88 VAL A N 1
ATOM 707 C CA . VAL A 1 88 ? 3.224 -7.798 13.480 1.00 85.12 88 VAL A CA 1
ATOM 708 C C . VAL A 1 88 ? 2.576 -8.001 12.116 1.00 85.12 88 VAL A C 1
ATOM 710 O O . VAL A 1 88 ? 1.817 -7.168 11.621 1.00 85.12 88 VAL A O 1
ATOM 713 N N . GLY A 1 89 ? 2.923 -9.103 11.453 1.00 88.75 89 GLY A N 1
ATOM 714 C CA . GLY A 1 89 ? 2.366 -9.405 10.138 1.00 88.75 89 GLY A CA 1
ATOM 715 C C . GLY A 1 89 ? 0.844 -9.549 10.191 1.00 88.75 89 GLY A C 1
ATOM 716 O O . GLY A 1 89 ? 0.294 -9.963 11.207 1.00 88.75 89 GLY A O 1
ATOM 717 N N . VAL A 1 90 ? 0.176 -9.308 9.059 1.00 87.06 90 VAL A N 1
ATOM 718 C CA . VAL A 1 90 ? -1.296 -9.312 8.936 1.00 87.06 90 VAL A CA 1
ATOM 719 C C . VAL A 1 90 ? -1.952 -10.536 9.581 1.00 87.06 90 VAL A C 1
ATOM 721 O O . VAL A 1 90 ? -2.995 -10.406 10.201 1.00 87.06 90 VAL A O 1
ATOM 724 N N . ILE A 1 91 ? -1.357 -11.727 9.466 1.00 89.00 91 ILE A N 1
ATOM 725 C CA . ILE A 1 91 ? -1.918 -12.969 10.030 1.00 89.00 91 ILE A CA 1
ATOM 726 C C . ILE A 1 91 ? -1.825 -12.998 11.563 1.00 89.00 91 ILE A C 1
ATOM 728 O O . ILE A 1 91 ? -2.727 -13.515 12.223 1.00 89.00 91 ILE A O 1
ATOM 732 N N . ASP A 1 92 ? -0.744 -12.460 12.122 1.00 88.06 92 ASP A N 1
ATOM 733 C CA . ASP A 1 92 ? -0.507 -12.435 13.566 1.00 88.06 92 ASP A CA 1
ATOM 734 C C . ASP A 1 92 ? -1.331 -11.327 14.240 1.00 88.06 92 ASP A C 1
ATOM 736 O O . ASP A 1 92 ? -1.820 -11.499 15.349 1.00 88.06 92 ASP A O 1
ATOM 740 N N . SER A 1 93 ? -1.645 -10.252 13.510 1.00 88.81 93 SER A N 1
ATOM 741 C CA . SER A 1 93 ? -2.547 -9.180 13.948 1.00 88.81 93 SER A CA 1
ATOM 742 C C . SER A 1 93 ? -3.948 -9.674 14.364 1.00 88.81 93 SER A C 1
ATOM 744 O O . SER A 1 93 ? -4.616 -9.038 15.181 1.00 88.81 93 SER A O 1
ATOM 746 N N . PHE A 1 94 ? -4.408 -10.814 13.829 1.00 85.88 94 PHE A N 1
ATOM 747 C CA . PHE A 1 94 ? -5.721 -11.408 14.134 1.00 85.88 94 PHE A CA 1
ATOM 748 C C . PHE A 1 94 ? -5.695 -12.467 15.243 1.00 85.88 94 PHE A C 1
ATOM 750 O O . PHE A 1 94 ? -6.720 -13.095 15.528 1.00 85.88 94 PHE A O 1
ATOM 757 N N . LYS A 1 95 ? -4.544 -12.699 15.873 1.00 86.94 95 LYS A N 1
ATOM 758 C CA . LYS A 1 95 ? -4.407 -13.623 16.999 1.00 86.94 95 LYS A CA 1
ATOM 759 C C . LYS A 1 95 ? -3.833 -12.873 18.204 1.00 86.94 95 LYS A C 1
ATOM 761 O O . LYS A 1 95 ? -2.873 -12.135 18.040 1.00 86.94 95 LYS A O 1
ATOM 766 N N . PRO A 1 96 ? -4.349 -13.088 19.427 1.00 84.62 96 PRO A N 1
ATOM 767 C CA . PRO A 1 96 ? -5.593 -13.779 19.794 1.00 84.62 96 PRO A CA 1
ATOM 768 C C . PRO A 1 96 ? -6.861 -12.992 19.386 1.00 84.62 96 PRO A C 1
ATOM 770 O O . PRO A 1 96 ? -6.806 -11.791 19.145 1.00 84.62 96 PRO A O 1
ATOM 773 N N . LEU A 1 97 ? -8.025 -13.658 19.316 1.00 85.94 97 LEU A N 1
ATOM 774 C CA . LEU A 1 97 ? -9.296 -13.034 18.890 1.00 85.94 97 LEU A CA 1
ATOM 775 C C . LEU A 1 97 ? -9.825 -11.979 19.873 1.00 85.94 97 LEU A C 1
ATOM 777 O O . LEU A 1 97 ? -10.431 -10.993 19.459 1.00 85.94 97 LEU A O 1
ATOM 781 N N . TRP A 1 98 ? -9.602 -12.168 21.171 1.00 85.75 98 TRP A N 1
ATOM 782 C CA . TRP A 1 98 ? -10.021 -11.241 22.217 1.00 85.75 98 TRP A CA 1
ATOM 783 C C . TRP A 1 98 ? -9.025 -11.238 23.378 1.00 85.75 98 TRP A C 1
ATOM 785 O O . TRP A 1 98 ? -8.327 -12.222 23.620 1.00 85.75 98 TRP A O 1
ATOM 795 N N . GLY A 1 99 ? -8.994 -10.141 24.124 1.00 86.25 99 GLY A N 1
ATOM 796 C CA . GLY A 1 99 ? -8.239 -9.971 25.359 1.00 86.25 99 GLY A CA 1
ATOM 797 C C . GLY A 1 99 ? -8.961 -9.006 26.293 1.00 86.25 99 GLY A C 1
ATOM 798 O O . GLY A 1 99 ? -9.823 -8.242 25.868 1.00 86.25 99 GLY A O 1
ATOM 799 N N . TRP A 1 100 ? -8.637 -9.043 27.578 1.00 85.56 100 TRP A N 1
ATOM 800 C CA . TRP A 1 100 ? -9.140 -8.062 28.540 1.00 85.56 100 TRP A CA 1
ATOM 801 C C . TRP A 1 100 ? -8.139 -6.917 28.670 1.00 85.56 100 TRP A C 1
ATOM 803 O O . TRP A 1 100 ? -6.933 -7.151 28.612 1.00 85.56 100 TRP A O 1
ATOM 813 N N . GLN A 1 101 ? -8.619 -5.688 28.869 1.00 79.31 101 GLN A N 1
ATOM 814 C CA . GLN A 1 101 ? -7.732 -4.582 29.229 1.00 79.31 101 GLN A CA 1
ATOM 815 C C . GLN A 1 101 ? -7.095 -4.844 30.598 1.00 79.31 101 GLN A C 1
ATOM 817 O O . GLN A 1 101 ? -7.787 -4.939 31.616 1.00 79.31 101 GLN A O 1
ATOM 822 N N . GLU A 1 102 ? -5.767 -4.948 30.642 1.00 72.19 102 GLU A N 1
ATOM 823 C CA . GLU A 1 102 ? -5.044 -5.124 31.897 1.00 72.19 102 GLU A CA 1
ATOM 824 C C . GLU A 1 102 ? -5.115 -3.837 32.729 1.00 72.19 102 GLU A C 1
ATOM 826 O O . GLU A 1 102 ? -4.425 -2.846 32.476 1.00 72.19 102 GLU A O 1
ATOM 831 N N . THR A 1 103 ? -5.945 -3.841 33.773 1.00 59.34 103 THR A N 1
ATOM 832 C CA . THR A 1 103 ? -5.894 -2.780 34.783 1.00 59.34 103 THR A CA 1
ATOM 833 C C . THR A 1 103 ? -4.567 -2.904 35.527 1.00 59.34 103 THR A C 1
ATOM 835 O O . THR A 1 103 ? -4.301 -3.906 36.191 1.00 59.34 103 THR A O 1
ATOM 838 N N . LYS A 1 104 ? -3.686 -1.902 35.404 1.00 54.47 104 LYS A N 1
ATOM 839 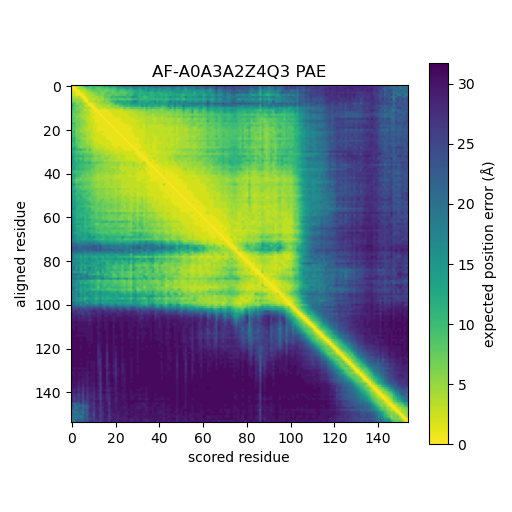C CA . LYS A 1 104 ? -2.393 -1.886 36.105 1.00 54.47 104 LYS A CA 1
ATOM 840 C C . LYS A 1 104 ? -2.597 -1.880 37.626 1.00 54.47 104 LYS A C 1
ATOM 842 O O . LYS A 1 104 ? -2.539 -0.830 38.262 1.00 54.47 104 LYS A O 1
ATOM 847 N N . LYS A 1 105 ? -2.728 -3.052 38.249 1.00 48.28 105 LYS A N 1
ATOM 848 C CA . LYS A 1 105 ? -2.287 -3.249 39.633 1.00 48.28 105 LYS A CA 1
ATOM 849 C C . LYS A 1 105 ? -0.793 -3.562 39.603 1.00 48.28 105 LYS A C 1
ATOM 851 O O . LYS A 1 105 ? -0.341 -4.495 38.947 1.00 48.28 105 LYS A O 1
ATOM 856 N N . LYS A 1 106 ? -0.008 -2.718 40.276 1.00 46.41 106 LYS A N 1
ATOM 857 C CA . LYS A 1 106 ? 1.449 -2.844 40.411 1.00 46.41 106 LYS A CA 1
ATOM 858 C C . LYS A 1 106 ? 1.858 -4.274 40.829 1.00 46.41 106 LYS A C 1
ATOM 860 O O . LYS A 1 106 ? 1.455 -4.728 41.891 1.00 46.41 106 LYS A O 1
ATOM 865 N N . LYS A 1 107 ? 2.818 -4.835 40.073 1.00 45.78 107 LYS A N 1
ATOM 866 C CA . LYS A 1 107 ? 3.841 -5.834 40.466 1.00 45.78 107 LYS A CA 1
ATOM 867 C C . LYS A 1 107 ? 3.398 -7.315 40.548 1.00 45.78 107 LYS A C 1
ATOM 869 O O . LYS A 1 107 ? 2.885 -7.759 41.561 1.00 45.78 107 LYS A O 1
ATOM 874 N N . SER A 1 108 ? 3.808 -8.134 39.575 1.00 39.16 108 SER A N 1
ATOM 875 C CA . SER A 1 108 ? 4.912 -9.100 39.761 1.00 39.16 108 SER A CA 1
ATOM 876 C C . SER A 1 108 ? 5.229 -9.873 38.470 1.00 39.16 108 SER A C 1
ATOM 878 O O . SER A 1 108 ? 4.354 -10.382 37.780 1.00 39.16 108 SER A O 1
ATOM 880 N N . LYS A 1 109 ? 6.524 -9.966 38.148 1.00 44.38 109 LYS A N 1
ATOM 881 C CA . LYS A 1 109 ? 7.079 -11.028 37.304 1.00 44.38 109 LYS A CA 1
ATOM 882 C C . LYS A 1 109 ? 6.993 -12.343 38.094 1.00 44.38 109 LYS A C 1
ATOM 884 O O . LYS A 1 109 ? 7.549 -12.364 39.191 1.00 44.38 109 LYS A O 1
ATOM 889 N N . LYS A 1 110 ? 6.419 -13.416 37.522 1.00 40.03 110 LYS A N 1
ATOM 890 C CA . LYS A 1 110 ? 7.110 -14.688 37.173 1.00 40.03 110 LYS A CA 1
ATOM 891 C C . LYS A 1 110 ? 6.134 -15.868 36.923 1.00 40.03 110 LYS A C 1
ATOM 893 O O . LYS A 1 110 ? 5.553 -16.398 37.855 1.00 40.03 110 LYS A O 1
ATOM 898 N N . ALA A 1 111 ? 6.118 -16.288 35.652 1.00 44.69 111 ALA A N 1
ATOM 899 C CA . ALA A 1 111 ? 6.105 -17.648 35.079 1.00 44.69 111 ALA A CA 1
ATOM 900 C C . ALA A 1 111 ? 4.953 -18.650 35.318 1.00 44.69 111 ALA A C 1
ATOM 902 O O . ALA A 1 111 ? 4.727 -19.122 36.423 1.00 44.69 111 ALA A O 1
ATOM 903 N N . SER A 1 112 ? 4.439 -19.183 34.204 1.00 33.72 112 SER A N 1
ATOM 904 C CA . SER A 1 11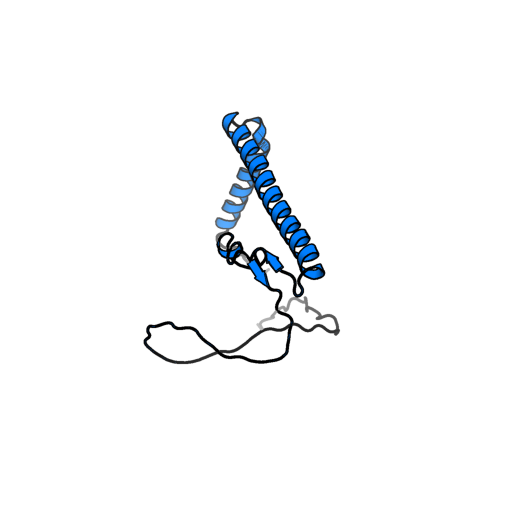2 ? 4.495 -20.629 33.915 1.00 33.72 112 SER A CA 1
ATOM 905 C C . SER A 1 112 ? 4.378 -20.878 32.402 1.00 33.72 112 SER A C 1
ATOM 907 O O . SER A 1 112 ? 3.322 -20.717 31.805 1.00 33.72 112 SER A O 1
ATOM 909 N N . GLY A 1 113 ? 5.501 -21.223 31.766 1.00 38.72 113 GLY A N 1
ATOM 910 C CA . GLY A 1 113 ? 5.503 -21.999 30.518 1.00 38.72 113 GLY A CA 1
ATOM 911 C C . GLY A 1 113 ? 5.623 -23.495 30.843 1.00 38.72 113 GLY A C 1
ATOM 912 O O . GLY A 1 113 ? 5.786 -23.847 32.014 1.00 38.72 113 GLY A O 1
ATOM 913 N N . PRO A 1 114 ? 5.645 -24.369 29.825 1.00 37.25 114 PRO A N 1
ATOM 914 C CA . PRO A 1 114 ? 6.895 -25.100 29.601 1.00 37.25 114 PRO A CA 1
ATOM 915 C C . PRO A 1 114 ? 7.276 -25.268 28.118 1.00 37.25 114 PRO A C 1
ATOM 917 O O . PRO A 1 114 ? 6.448 -25.548 27.259 1.00 37.25 114 PRO A O 1
ATOM 920 N N . VAL A 1 115 ? 8.581 -25.140 27.864 1.00 54.25 115 VAL A N 1
ATOM 921 C CA . VAL A 1 115 ? 9.325 -25.503 26.640 1.00 54.25 115 VAL A CA 1
ATOM 922 C C . VAL A 1 115 ? 10.300 -26.625 27.034 1.00 54.25 115 VAL A C 1
ATOM 924 O O . VAL A 1 115 ? 10.793 -26.584 28.165 1.00 54.25 115 VAL A O 1
ATOM 927 N N . PRO A 1 116 ? 10.600 -27.617 26.174 1.00 41.09 116 PRO A N 1
ATOM 928 C CA . PRO A 1 116 ? 12.024 -27.960 25.929 1.00 41.09 116 PRO A CA 1
ATOM 929 C C . PRO A 1 116 ? 12.276 -28.511 24.501 1.00 41.09 116 PRO A C 1
ATOM 931 O O . PRO A 1 116 ? 11.371 -29.068 23.897 1.00 41.09 116 PRO A O 1
ATOM 934 N N . GLY A 1 117 ? 13.446 -28.449 23.854 1.00 29.48 117 GLY A N 1
ATOM 935 C CA . GLY A 1 117 ? 14.829 -28.015 24.130 1.00 29.48 117 GLY A CA 1
ATOM 936 C C . GLY A 1 117 ? 15.605 -28.066 22.785 1.00 29.48 117 GLY A C 1
ATOM 937 O O . GLY A 1 117 ? 14.997 -28.381 21.768 1.00 29.48 117 GLY A O 1
ATOM 938 N N . GLY A 1 118 ? 16.898 -27.781 22.604 1.00 30.23 118 GLY A N 1
ATOM 939 C CA . GLY A 1 118 ? 18.074 -27.360 23.386 1.00 30.23 118 GLY A CA 1
ATOM 940 C C . GLY A 1 118 ? 19.211 -27.162 22.340 1.00 30.23 118 GLY A C 1
ATOM 941 O O . GLY A 1 118 ? 19.210 -27.854 21.331 1.00 30.23 118 GLY A O 1
ATOM 942 N N . LYS A 1 119 ? 19.951 -26.043 22.327 1.00 32.53 119 LYS A N 1
ATOM 943 C CA . LYS A 1 119 ? 21.241 -25.731 22.997 1.00 32.53 119 LYS A CA 1
ATOM 944 C C . LYS A 1 119 ? 22.498 -26.433 22.452 1.00 32.53 119 LYS A C 1
ATOM 946 O O . LYS A 1 119 ? 22.597 -27.640 22.574 1.00 32.53 119 LYS A O 1
ATOM 951 N N . GLU A 1 120 ? 23.478 -25.613 22.046 1.00 27.84 120 GLU A N 1
ATOM 952 C CA . GLU A 1 120 ? 24.913 -25.549 22.444 1.00 27.84 120 GLU A CA 1
ATOM 953 C C . GLU A 1 120 ? 25.593 -24.450 21.583 1.00 27.84 120 GLU A C 1
ATOM 955 O O . GLU A 1 120 ? 25.151 -24.230 20.464 1.00 27.84 120 GLU A O 1
ATOM 960 N N . ALA A 1 121 ? 26.625 -23.678 21.943 1.00 34.09 121 ALA A N 1
ATOM 961 C CA . ALA A 1 121 ? 27.298 -23.279 23.181 1.00 34.09 121 ALA A CA 1
ATOM 962 C C . ALA A 1 121 ? 28.128 -21.988 22.873 1.00 34.09 121 ALA A C 1
ATOM 964 O O . ALA A 1 121 ? 28.460 -21.715 21.726 1.00 34.09 121 ALA A O 1
ATOM 965 N N . THR A 1 122 ? 28.400 -21.202 23.919 1.00 25.53 122 THR A N 1
ATOM 966 C CA . THR A 1 122 ? 29.225 -19.971 24.143 1.00 25.53 122 THR A CA 1
ATOM 967 C C . THR A 1 122 ? 30.624 -19.858 23.472 1.00 25.53 122 THR A C 1
ATOM 969 O O . THR A 1 122 ? 31.089 -20.878 22.977 1.00 25.53 122 THR A O 1
ATOM 972 N N . PRO A 1 123 ? 31.419 -18.747 23.613 1.00 49.47 123 PRO A N 1
ATOM 973 C CA . PRO A 1 123 ? 31.154 -17.360 24.081 1.00 49.47 123 PRO A CA 1
ATOM 974 C C . PRO A 1 123 ? 31.868 -16.223 23.269 1.00 49.47 123 PRO A C 1
ATOM 976 O O . PRO A 1 123 ? 32.680 -16.477 22.390 1.00 49.47 123 PRO A O 1
ATOM 979 N N . ALA A 1 124 ? 31.652 -14.971 23.715 1.00 34.22 124 ALA A N 1
ATOM 980 C CA . ALA A 1 124 ? 32.630 -13.863 23.809 1.00 34.22 124 ALA A CA 1
ATOM 981 C C . ALA A 1 124 ? 32.448 -12.616 22.903 1.00 34.22 124 ALA A C 1
ATOM 983 O O . ALA A 1 124 ? 32.847 -12.577 21.747 1.00 34.22 124 ALA A O 1
ATOM 984 N N . THR A 1 125 ? 31.994 -11.553 23.583 1.00 27.28 125 THR A N 1
ATOM 985 C CA . THR A 1 125 ? 32.569 -10.190 23.584 1.00 27.28 125 THR A CA 1
ATOM 986 C C . THR A 1 125 ? 32.039 -9.138 22.599 1.00 27.28 125 THR A C 1
ATOM 988 O O . THR A 1 125 ? 32.231 -9.229 21.396 1.00 27.28 125 THR A O 1
ATOM 991 N N . ALA A 1 126 ? 31.535 -8.059 23.231 1.00 37.22 126 ALA A N 1
ATOM 992 C CA . ALA A 1 126 ? 31.512 -6.652 22.800 1.00 37.22 126 ALA A CA 1
ATOM 993 C C . ALA A 1 126 ? 30.524 -6.292 21.666 1.00 37.22 126 ALA A C 1
ATOM 995 O O . ALA A 1 126 ? 30.512 -6.914 20.622 1.00 37.22 126 ALA A O 1
ATOM 996 N N . THR A 1 127 ? 29.669 -5.267 21.745 1.00 30.23 127 THR A N 1
ATOM 997 C CA . THR A 1 127 ? 29.681 -4.060 22.581 1.00 30.23 127 THR A CA 1
ATOM 998 C C . THR A 1 127 ? 28.302 -3.378 22.479 1.00 30.23 127 THR A C 1
ATOM 1000 O O . THR A 1 127 ? 27.800 -3.151 21.384 1.00 30.23 127 THR A O 1
ATOM 1003 N N . THR A 1 128 ? 27.688 -3.145 23.648 1.00 29.94 128 THR A N 1
ATOM 1004 C CA . THR A 1 128 ? 26.922 -1.955 24.109 1.00 29.94 128 THR A CA 1
ATOM 1005 C C . THR A 1 128 ? 26.307 -1.004 23.063 1.00 29.94 128 THR A C 1
ATOM 1007 O O . THR A 1 128 ? 27.028 -0.444 22.249 1.00 29.94 128 THR A O 1
ATOM 1010 N N . THR A 1 129 ? 24.983 -0.777 23.035 1.00 27.47 129 THR A N 1
ATOM 1011 C CA . THR A 1 129 ? 24.165 0.142 23.892 1.00 27.47 129 THR A CA 1
ATOM 1012 C C . THR A 1 129 ? 23.596 1.256 22.993 1.00 27.47 129 THR A C 1
ATOM 1014 O O . THR A 1 129 ? 24.346 1.998 22.380 1.00 27.47 129 THR A O 1
ATOM 1017 N N . ALA A 1 130 ? 22.305 1.209 22.660 1.00 31.45 130 ALA A N 1
ATOM 1018 C CA . ALA A 1 130 ? 21.197 1.970 23.263 1.00 31.45 130 ALA A CA 1
ATOM 1019 C C . ALA A 1 130 ? 21.183 3.498 22.990 1.00 31.45 130 ALA A C 1
ATOM 1021 O O . ALA A 1 130 ? 22.048 4.245 23.435 1.00 31.45 130 ALA A O 1
ATOM 1022 N N . THR A 1 131 ? 20.118 3.909 22.287 1.00 37.28 131 THR A N 1
ATOM 1023 C CA . THR A 1 131 ? 19.259 5.122 22.384 1.00 37.28 131 THR A CA 1
ATOM 1024 C C . THR A 1 131 ? 19.396 5.869 23.736 1.00 37.28 131 THR A C 1
ATOM 1026 O O . THR A 1 131 ? 19.527 5.161 24.736 1.00 37.28 131 THR A O 1
ATOM 1029 N N . PRO A 1 132 ? 19.260 7.222 23.868 1.00 40.47 132 PRO A N 1
ATOM 1030 C CA . PRO A 1 132 ? 18.069 7.966 23.424 1.00 40.47 132 PRO A CA 1
ATOM 1031 C C . PRO A 1 132 ? 18.205 9.481 23.118 1.00 40.47 132 PRO A C 1
ATOM 1033 O O . PRO A 1 132 ? 19.256 10.101 23.225 1.00 40.47 132 PRO A O 1
ATOM 1036 N N . ALA A 1 133 ? 17.076 10.063 22.707 1.00 41.69 133 ALA A N 1
ATOM 1037 C CA . ALA A 1 133 ? 16.866 11.481 22.444 1.00 41.69 133 ALA A CA 1
ATOM 1038 C C . ALA A 1 133 ? 17.004 12.380 23.689 1.00 41.69 133 ALA A C 1
ATOM 1040 O O . ALA A 1 133 ? 16.494 12.040 24.754 1.00 41.69 133 ALA A O 1
ATOM 1041 N N . SER A 1 134 ? 17.540 13.590 23.497 1.00 32.62 134 SER A N 1
ATOM 1042 C CA . SER A 1 134 ? 17.125 14.797 24.227 1.00 32.62 134 SER A CA 1
ATOM 1043 C C . SER A 1 134 ? 17.625 1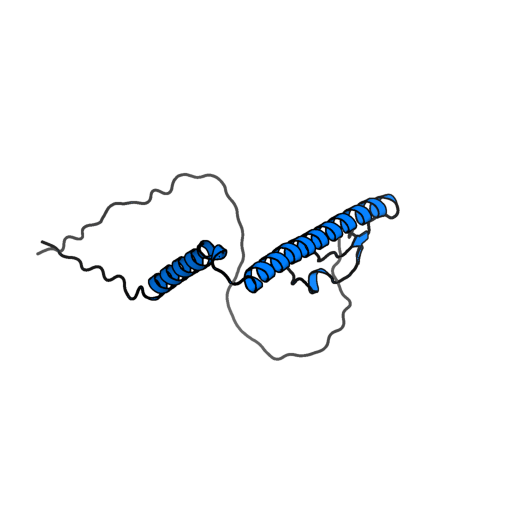6.056 23.511 1.00 32.62 134 SER A C 1
ATOM 1045 O O . SER A 1 134 ? 18.829 16.276 23.402 1.00 32.62 134 SER A O 1
ATOM 1047 N N . ASN A 1 135 ? 16.698 16.897 23.054 1.00 40.56 135 ASN A N 1
ATOM 1048 C CA . ASN A 1 135 ? 16.962 18.315 22.807 1.00 40.56 135 ASN A CA 1
ATOM 1049 C C . ASN A 1 135 ? 17.060 19.003 24.186 1.00 40.56 135 ASN A C 1
ATOM 1051 O O . ASN A 1 135 ? 16.254 18.671 25.059 1.00 40.56 135 ASN A O 1
ATOM 1055 N N . PRO A 1 136 ? 17.999 19.937 24.414 1.00 41.31 136 PRO A N 1
ATOM 1056 C CA . PRO A 1 136 ? 17.614 21.339 24.244 1.00 41.31 136 PRO A CA 1
ATOM 1057 C C . PRO A 1 136 ? 18.740 22.253 23.717 1.00 41.31 136 PRO A C 1
ATOM 1059 O O . PRO A 1 136 ? 19.915 22.042 23.973 1.00 41.31 136 PRO A O 1
ATOM 1062 N N . SER A 1 137 ? 18.317 23.303 23.008 1.00 39.81 137 SER A N 1
ATOM 1063 C CA . SER A 1 137 ? 18.899 24.656 22.946 1.00 39.81 137 SER A CA 1
ATOM 1064 C C . SER A 1 137 ? 20.430 24.826 23.048 1.00 39.81 137 SER A C 1
ATOM 1066 O O . SER A 1 137 ? 21.004 24.704 24.128 1.00 39.81 137 SER A O 1
ATOM 1068 N N . GLY A 1 138 ? 21.074 25.271 21.958 1.00 32.19 138 GLY A N 1
ATOM 1069 C CA . GLY A 1 138 ? 22.438 25.813 22.036 1.00 32.19 138 GLY A CA 1
ATOM 1070 C C . GLY A 1 138 ? 23.172 26.049 20.710 1.00 32.19 138 GLY A C 1
ATOM 1071 O O . GLY A 1 138 ? 24.144 25.362 20.437 1.00 32.19 138 GLY A O 1
ATOM 1072 N N . GLY A 1 139 ? 22.760 27.062 19.934 1.00 44.62 139 GLY A N 1
ATOM 1073 C CA . GLY A 1 139 ? 23.632 27.809 19.003 1.00 44.62 139 GLY A CA 1
ATOM 1074 C C . GLY A 1 139 ? 24.019 27.160 17.652 1.00 44.62 139 GLY A C 1
ATOM 1075 O O . GLY A 1 139 ? 24.113 25.943 17.532 1.00 44.62 139 GLY A O 1
ATOM 1076 N N . PRO A 1 140 ? 24.251 27.964 16.592 1.00 44.75 140 PRO A N 1
ATOM 1077 C CA . PRO A 1 140 ? 24.527 27.450 15.252 1.00 44.75 14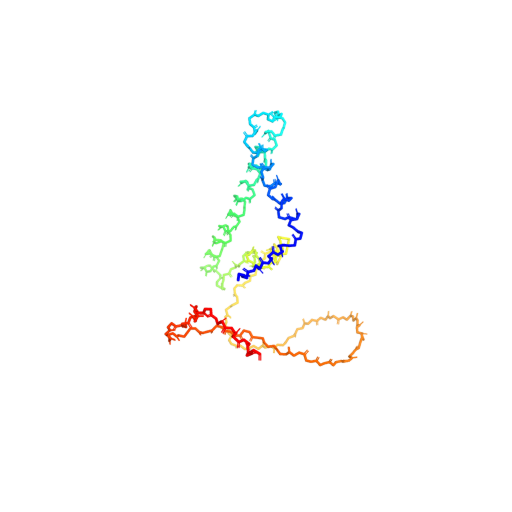0 PRO A CA 1
ATOM 1078 C C . PRO A 1 140 ? 25.969 26.934 15.119 1.00 44.75 140 PRO A C 1
ATOM 1080 O O . PRO A 1 140 ? 26.932 27.687 15.279 1.00 44.75 140 PRO A O 1
ATOM 1083 N N . VAL A 1 141 ? 26.121 25.661 14.744 1.00 52.72 141 VAL A N 1
ATOM 1084 C CA . VAL A 1 141 ? 27.400 25.087 14.299 1.00 52.72 141 VAL A CA 1
ATOM 1085 C C . VAL A 1 141 ? 27.793 25.749 12.977 1.00 52.72 141 VAL A C 1
ATOM 1087 O O . VAL A 1 141 ? 27.208 25.478 11.926 1.00 52.72 141 VAL A O 1
ATOM 1090 N N . LYS A 1 142 ? 28.781 26.646 13.025 1.00 49.72 142 LYS A N 1
ATOM 1091 C CA . LYS A 1 142 ? 29.357 27.276 11.834 1.00 49.72 142 LYS A CA 1
ATOM 1092 C C . LYS A 1 142 ? 30.163 26.232 11.057 1.00 49.72 142 LYS A C 1
ATOM 1094 O O . LYS A 1 142 ? 31.235 25.823 11.492 1.00 49.72 142 LYS A O 1
ATOM 1099 N N . ARG A 1 143 ? 29.656 25.797 9.900 1.00 53.44 143 ARG A N 1
ATOM 1100 C CA . ARG A 1 143 ? 30.470 25.089 8.902 1.00 53.44 143 ARG A CA 1
ATOM 1101 C C . ARG A 1 143 ? 31.448 26.102 8.312 1.00 53.44 143 ARG A C 1
ATOM 1103 O O . ARG A 1 143 ? 31.022 27.054 7.668 1.00 53.44 143 ARG A O 1
ATOM 1110 N N . ASN A 1 144 ? 32.738 25.919 8.568 1.00 53.78 144 ASN A N 1
ATOM 1111 C CA . ASN A 1 144 ? 33.785 26.663 7.878 1.00 53.78 144 ASN A CA 1
ATOM 1112 C C . ASN A 1 144 ? 33.788 26.235 6.401 1.00 53.78 144 ASN A C 1
ATOM 1114 O O . ASN A 1 144 ? 34.205 25.126 6.081 1.00 53.78 144 ASN A O 1
ATOM 1118 N N . LEU A 1 145 ? 33.266 27.098 5.523 1.00 55.84 145 LEU A N 1
ATOM 1119 C CA . LEU A 1 145 ? 33.385 27.005 4.064 1.00 55.84 145 LEU A CA 1
ATOM 1120 C C . LEU A 1 145 ? 34.498 27.946 3.590 1.00 55.84 145 LEU A C 1
ATOM 1122 O O . LEU A 1 145 ? 34.230 28.976 2.975 1.00 55.84 145 LEU A O 1
ATOM 1126 N N . THR A 1 146 ? 35.748 27.605 3.870 1.00 48.53 146 THR A N 1
ATOM 1127 C CA . THR A 1 146 ? 36.887 28.256 3.215 1.00 48.53 146 THR A CA 1
ATOM 1128 C C . THR A 1 146 ? 37.793 27.193 2.600 1.00 48.53 146 THR A C 1
ATOM 1130 O O . THR A 1 146 ? 38.154 26.238 3.290 1.00 48.53 146 THR A O 1
ATOM 1133 N N . PRO A 1 147 ? 38.139 27.311 1.305 1.00 56.84 147 PRO A N 1
ATOM 1134 C CA . PRO A 1 147 ? 39.106 26.421 0.680 1.00 56.84 147 PRO A CA 1
ATOM 1135 C C . PRO A 1 147 ? 40.505 26.720 1.239 1.00 56.84 147 PRO A C 1
ATOM 1137 O O . PRO A 1 147 ? 40.943 27.869 1.230 1.00 56.84 147 PRO A O 1
ATOM 1140 N N . GLN A 1 148 ? 41.189 25.695 1.750 1.00 55.19 148 GLN A N 1
ATOM 1141 C CA . GLN A 1 148 ? 42.607 25.764 2.114 1.00 55.19 148 GLN A CA 1
ATOM 1142 C C . GLN A 1 148 ? 43.446 25.509 0.856 1.00 55.19 148 GLN A C 1
ATOM 1144 O O . GLN A 1 148 ? 43.247 24.503 0.176 1.00 55.19 148 GLN A O 1
ATOM 1149 N N . VAL A 1 149 ? 44.344 26.443 0.536 1.00 61.53 149 VAL A N 1
ATOM 1150 C CA . VAL A 1 149 ? 45.365 26.311 -0.511 1.00 61.53 149 VAL A CA 1
ATOM 1151 C C . VAL A 1 149 ? 46.665 25.938 0.188 1.00 61.53 149 VAL A C 1
ATOM 1153 O O . VAL A 1 149 ? 47.153 26.697 1.020 1.00 61.53 149 VAL A O 1
ATOM 1156 N N . GLU A 1 150 ? 47.190 24.756 -0.115 1.00 70.25 150 GLU A N 1
ATOM 1157 C CA . GLU A 1 150 ? 48.483 24.292 0.383 1.00 70.25 150 GLU A CA 1
ATOM 1158 C C . GLU A 1 150 ? 49.563 24.727 -0.617 1.00 70.25 150 GLU A C 1
ATOM 1160 O O . GLU A 1 150 ? 49.651 24.194 -1.724 1.00 70.25 150 GLU A O 1
ATOM 1165 N N . GLU A 1 151 ? 50.327 25.761 -0.261 1.00 63.25 151 GLU A N 1
ATOM 1166 C CA . GLU A 1 151 ? 51.503 26.202 -1.016 1.00 63.25 151 GLU A CA 1
ATOM 1167 C C . GLU A 1 151 ? 52.716 25.362 -0.586 1.00 63.25 151 GLU A C 1
ATOM 1169 O O . GLU A 1 151 ? 53.107 25.357 0.582 1.00 63.25 151 GLU A O 1
ATOM 1174 N N . VAL A 1 152 ? 53.295 24.626 -1.538 1.00 66.06 152 VAL A N 1
ATOM 1175 C CA . VAL A 1 152 ? 54.528 23.843 -1.364 1.00 66.06 152 VAL A CA 1
ATOM 1176 C C . VAL A 1 152 ? 55.729 24.755 -1.665 1.00 66.06 152 VAL A C 1
ATOM 1178 O O . VAL A 1 152 ? 55.692 25.434 -2.693 1.00 66.06 152 VAL A O 1
ATOM 1181 N N . PRO A 1 153 ? 56.771 24.806 -0.808 1.00 57.75 153 PRO A N 1
ATOM 1182 C CA . PRO A 1 153 ? 57.948 25.645 -1.037 1.00 57.75 153 PRO A CA 1
ATOM 1183 C C . PRO A 1 153 ? 58.806 25.112 -2.196 1.00 57.75 153 PRO A C 1
ATOM 1185 O O . PRO A 1 153 ? 58.867 23.899 -2.405 1.00 57.75 153 PRO A O 1
ATOM 1188 N N . GLU A 1 154 ? 59.421 26.045 -2.933 1.00 49.62 154 GLU A N 1
ATOM 1189 C CA . GLU A 1 154 ? 60.215 25.834 -4.161 1.00 49.62 154 GLU A CA 1
ATOM 1190 C C . GLU A 1 154 ? 61.379 24.838 -4.033 1.00 49.62 154 GLU A C 1
ATOM 1192 O O . GLU A 1 154 ? 62.061 24.828 -2.979 1.00 49.62 154 GLU A O 1
#

Mean predicted aligned error: 17.24 Å

InterPro domains:
  IPR004728 Translocation protein Sec62 [PF03839] (2-101)
  IPR004728 Translocation protein Sec62 [PTHR12443] (1-111)

Foldseek 3Di:
DDDDDDDPPDCVVVVVVVVVVVVVVVVVVCVVVDPPVVVVVVVCVVVVVVVVVVVLVVVVVVQVVQQVVCCVVPPPGKGAQPQLPPPDDNVCSCPPGIDHPDDDDDDDDDDDDDDDDDDDDDDDDDDDDDDDDDDDDDDDDDDPPDDDDDDDDD